Protein AF-A0A7S0E3Z5-F1 (afdb_monomer_lite)

Radius of gyration: 15.64 Å; chains: 1; bounding box: 39×28×40 Å

pLDDT: mean 73.22, std 6.74, range [57.62, 86.88]

Organism: NCBI:txid3032

Secondary structure (DSSP, 8-state):
-HHHHHHHHHHHHHHHHTTGGG-SS---TTS--HHHHHHHHHHHHHHHHHHHHHHHHHHTT-GGG--HHHHHHHHHHHHHHHHHHHH-SSTHHHHHHHHHHHHHHHHHHHHHTT-

Structure (mmCIF, N/CA/C/O backbone):
data_AF-A0A7S0E3Z5-F1
#
_entry.id   AF-A0A7S0E3Z5-F1
#
loop_
_atom_site.group_PDB
_atom_site.id
_atom_site.type_symbol
_atom_site.label_atom_id
_atom_site.label_alt_id
_atom_site.label_comp_id
_atom_site.label_asym_id
_atom_site.label_entity_id
_atom_site.label_seq_id
_atom_site.pdbx_PDB_ins_code
_atom_site.Cartn_x
_atom_site.Cartn_y
_atom_site.Cartn_z
_atom_site.occupancy
_atom_site.B_iso_or_equiv
_atom_site.auth_seq_id
_atom_site.auth_comp_id
_atom_site.auth_asym_id
_atom_site.auth_atom_id
_atom_site.pdbx_PDB_model_num
ATOM 1 N N . THR A 1 1 ? -5.992 -8.757 4.848 1.00 60.69 1 THR A N 1
ATOM 2 C CA . THR A 1 1 ? -4.923 -9.747 5.109 1.00 60.69 1 THR A CA 1
ATOM 3 C C . THR A 1 1 ? -4.543 -10.497 3.857 1.00 60.69 1 THR A C 1
ATOM 5 O O . THR A 1 1 ? -3.504 -10.162 3.314 1.00 60.69 1 THR A O 1
ATOM 8 N N . VAL A 1 2 ? -5.384 -11.404 3.344 1.00 70.81 2 VAL A N 1
ATOM 9 C CA . VAL A 1 2 ? -5.050 -12.253 2.180 1.00 70.81 2 VAL A CA 1
ATOM 10 C C . VAL A 1 2 ? -4.714 -11.426 0.934 1.00 70.81 2 VAL A C 1
ATOM 12 O O . VAL A 1 2 ? -3.707 -11.678 0.284 1.00 70.81 2 VAL A O 1
ATOM 15 N N . ALA A 1 3 ? -5.494 -10.379 0.645 1.00 71.50 3 ALA A N 1
ATOM 16 C CA . ALA A 1 3 ? -5.230 -9.494 -0.491 1.00 71.50 3 ALA A CA 1
ATOM 17 C C . ALA A 1 3 ? -3.887 -8.748 -0.365 1.00 71.50 3 ALA A C 1
ATOM 19 O O . ALA A 1 3 ? -3.116 -8.704 -1.316 1.00 71.50 3 ALA A O 1
ATOM 20 N N . SER A 1 4 ? -3.568 -8.210 0.815 1.00 70.44 4 SER A N 1
ATOM 21 C CA . SER A 1 4 ? -2.324 -7.462 1.057 1.00 70.44 4 SER A CA 1
ATOM 22 C C . SER A 1 4 ? -1.086 -8.363 1.020 1.00 70.44 4 SER A C 1
ATOM 24 O O . SER A 1 4 ? -0.067 -7.973 0.460 1.00 70.44 4 SER A O 1
ATOM 26 N N . THR A 1 5 ? -1.173 -9.580 1.569 1.00 71.75 5 THR A N 1
ATOM 27 C CA . THR A 1 5 ? -0.081 -10.564 1.509 1.00 71.75 5 THR A CA 1
ATOM 28 C C . THR A 1 5 ? 0.118 -11.107 0.096 1.00 71.75 5 THR A C 1
ATOM 30 O O . THR A 1 5 ? 1.255 -11.303 -0.320 1.00 71.75 5 THR A O 1
ATOM 33 N N . LEU A 1 6 ? -0.961 -11.302 -0.673 1.00 78.94 6 LEU A N 1
ATOM 34 C CA . LEU A 1 6 ? -0.870 -11.667 -2.090 1.00 78.94 6 LEU A CA 1
ATOM 35 C C . LEU A 1 6 ? -0.203 -10.561 -2.908 1.00 78.94 6 LEU A C 1
ATOM 37 O O . LEU A 1 6 ? 0.708 -10.843 -3.677 1.00 78.94 6 LEU A O 1
ATOM 41 N N . ILE A 1 7 ? -0.604 -9.304 -2.708 1.00 76.88 7 ILE A N 1
ATOM 42 C CA . ILE A 1 7 ? 0.005 -8.152 -3.384 1.00 76.88 7 ILE A CA 1
ATOM 43 C C . ILE A 1 7 ? 1.494 -8.042 -3.037 1.00 76.88 7 ILE A C 1
ATOM 45 O O . ILE A 1 7 ? 2.300 -7.853 -3.942 1.00 76.88 7 ILE A O 1
ATOM 49 N N . PHE A 1 8 ? 1.876 -8.237 -1.771 1.00 77.19 8 PHE A N 1
ATOM 50 C CA . PHE A 1 8 ? 3.282 -8.258 -1.354 1.00 77.19 8 PHE A CA 1
ATOM 51 C C . PHE A 1 8 ? 4.096 -9.310 -2.117 1.00 77.19 8 PHE A C 1
ATOM 53 O O . PHE A 1 8 ? 5.127 -8.988 -2.706 1.00 77.19 8 PHE A O 1
ATOM 60 N N . VAL A 1 9 ? 3.614 -10.557 -2.154 1.00 78.31 9 VAL A N 1
ATOM 61 C CA . VAL A 1 9 ? 4.303 -11.660 -2.841 1.00 78.31 9 VAL A CA 1
ATOM 62 C C . VAL A 1 9 ? 4.368 -11.413 -4.349 1.00 78.31 9 VAL A C 1
ATOM 64 O O . VAL A 1 9 ? 5.416 -11.620 -4.952 1.00 78.31 9 VAL A O 1
ATOM 67 N N . LEU A 1 10 ? 3.289 -10.923 -4.963 1.00 80.56 10 LEU A N 1
ATOM 68 C CA . LEU A 1 10 ? 3.247 -10.632 -6.398 1.00 80.56 10 LEU A CA 1
ATOM 69 C C . LEU A 1 10 ? 4.186 -9.482 -6.785 1.00 80.56 10 LEU A C 1
ATOM 71 O O . LEU A 1 10 ? 4.886 -9.586 -7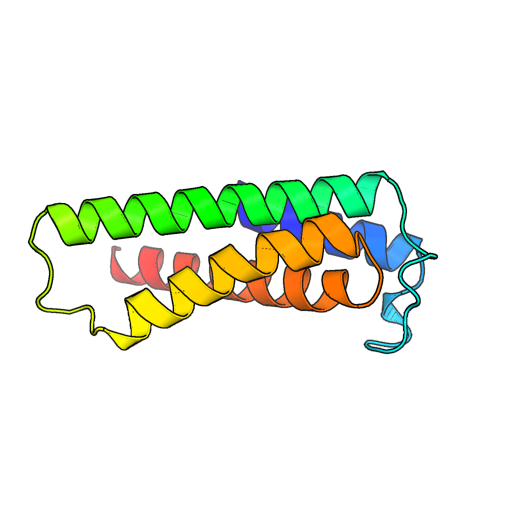.790 1.00 80.56 10 LEU A O 1
ATOM 75 N N . VAL A 1 11 ? 4.261 -8.424 -5.974 1.00 79.06 11 VAL A N 1
ATOM 76 C CA . VAL A 1 11 ? 5.206 -7.315 -6.183 1.00 79.06 11 VAL A CA 1
ATOM 77 C C . VAL A 1 11 ? 6.652 -7.794 -6.028 1.00 79.06 11 VAL A C 1
ATOM 79 O O . VAL A 1 11 ? 7.497 -7.423 -6.837 1.00 79.06 11 VAL A O 1
ATOM 82 N N . LEU A 1 12 ? 6.943 -8.656 -5.048 1.00 77.50 12 LEU A N 1
ATOM 83 C CA . LEU A 1 12 ? 8.273 -9.248 -4.854 1.00 77.50 12 LEU A CA 1
ATOM 84 C C . LEU A 1 12 ? 8.689 -10.174 -5.998 1.00 77.50 12 LEU A C 1
ATOM 86 O O . LEU A 1 12 ? 9.832 -10.114 -6.450 1.00 77.50 12 LEU A O 1
ATOM 90 N N . LEU A 1 13 ? 7.775 -11.018 -6.478 1.00 81.06 13 LEU A N 1
ATOM 91 C CA . LEU A 1 13 ? 8.028 -11.909 -7.609 1.00 81.06 13 LEU A CA 1
ATOM 92 C C . LEU A 1 13 ? 8.302 -11.117 -8.888 1.00 81.06 13 LEU A C 1
ATOM 94 O O . LEU A 1 13 ? 9.247 -11.433 -9.612 1.00 81.06 13 LEU A O 1
ATOM 98 N N . GLU A 1 14 ? 7.523 -10.068 -9.140 1.00 76.69 14 GLU A N 1
ATOM 99 C CA . GLU A 1 14 ? 7.711 -9.212 -10.310 1.00 76.69 14 GLU A CA 1
ATOM 100 C C . GLU A 1 14 ? 9.002 -8.382 -10.199 1.00 76.69 14 GLU A C 1
ATOM 102 O O . GLU A 1 14 ? 9.761 -8.286 -11.162 1.00 76.69 14 GLU A O 1
ATOM 107 N N . ALA A 1 15 ? 9.329 -7.871 -9.008 1.00 73.81 15 ALA A N 1
ATOM 108 C CA . ALA A 1 15 ? 10.598 -7.189 -8.748 1.00 73.81 15 ALA A CA 1
ATOM 109 C C . ALA A 1 15 ? 11.815 -8.120 -8.918 1.00 73.81 15 ALA A C 1
ATOM 111 O O . ALA A 1 15 ? 12.869 -7.682 -9.386 1.00 73.81 15 ALA A O 1
ATOM 112 N N . ASN A 1 16 ? 11.671 -9.409 -8.583 1.00 79.06 16 ASN A N 1
ATOM 113 C CA . ASN A 1 16 ? 12.700 -10.421 -8.819 1.00 79.06 16 ASN A CA 1
ATOM 114 C C . ASN A 1 16 ? 12.867 -10.741 -10.308 1.00 79.06 16 ASN A C 1
ATOM 116 O O . ASN A 1 16 ? 13.996 -10.830 -10.787 1.00 79.06 16 ASN A O 1
ATOM 120 N N . ARG A 1 17 ? 11.760 -10.840 -11.057 1.00 77.56 17 ARG A N 1
ATOM 121 C CA . ARG A 1 17 ? 11.791 -11.014 -12.520 1.00 77.56 17 ARG A CA 1
ATOM 122 C C . ARG A 1 17 ? 12.447 -9.840 -13.241 1.00 77.56 17 ARG A C 1
ATOM 124 O O . ARG A 1 17 ? 13.144 -10.051 -14.225 1.00 77.56 17 ARG A O 1
ATOM 131 N N . LEU A 1 18 ? 12.251 -8.622 -12.744 1.00 72.19 18 LEU A N 1
ATOM 132 C CA . LEU A 1 18 ? 12.831 -7.405 -13.314 1.00 72.19 18 LEU A CA 1
ATOM 133 C C . LEU A 1 18 ? 14.257 -7.116 -12.806 1.00 72.19 18 LEU A C 1
ATOM 135 O O . LEU A 1 18 ? 14.807 -6.063 -13.116 1.00 72.19 18 LEU A O 1
ATOM 139 N N . HIS A 1 19 ? 14.859 -8.017 -12.013 1.00 70.31 19 HIS A N 1
ATOM 140 C CA . HIS A 1 19 ? 16.168 -7.840 -11.361 1.00 70.31 19 HIS A CA 1
ATOM 141 C C . HIS A 1 19 ? 16.312 -6.542 -10.536 1.00 70.31 19 HIS A C 1
ATOM 143 O O . HIS A 1 19 ? 17.422 -6.142 -10.177 1.00 70.31 19 HIS A O 1
ATOM 149 N N . MET A 1 20 ? 15.195 -5.915 -10.160 1.00 68.31 20 MET A N 1
ATOM 150 C CA . MET A 1 20 ? 15.153 -4.653 -9.409 1.00 68.31 20 MET A CA 1
ATOM 151 C C . MET A 1 20 ? 15.560 -4.822 -7.945 1.00 68.31 20 MET A C 1
ATOM 153 O O . MET A 1 20 ? 15.918 -3.856 -7.283 1.00 68.31 20 MET A O 1
ATOM 157 N N . LEU A 1 21 ? 15.566 -6.060 -7.442 1.00 66.50 21 LEU A N 1
ATOM 158 C CA . LEU A 1 21 ? 16.027 -6.404 -6.092 1.00 66.50 21 LEU A CA 1
ATOM 159 C C . LEU A 1 21 ? 17.527 -6.158 -5.868 1.00 66.50 21 LEU A C 1
ATOM 161 O O . LEU A 1 21 ? 17.979 -6.150 -4.727 1.00 66.50 21 LEU A O 1
ATOM 165 N N . ARG A 1 22 ? 18.314 -5.976 -6.936 1.00 62.00 22 ARG A N 1
ATOM 166 C CA . ARG A 1 22 ? 19.775 -5.852 -6.846 1.00 62.00 22 ARG A CA 1
ATOM 167 C C . ARG A 1 22 ? 20.237 -4.477 -6.360 1.00 62.00 22 ARG A C 1
ATOM 169 O O . ARG A 1 22 ? 21.351 -4.373 -5.856 1.00 62.00 22 ARG A O 1
ATOM 176 N N . HIS A 1 23 ? 19.411 -3.445 -6.522 1.00 65.25 23 HIS A N 1
ATOM 177 C CA . HIS A 1 23 ? 19.617 -2.111 -5.958 1.00 65.25 23 HIS A CA 1
ATOM 178 C C . HIS A 1 23 ? 18.276 -1.587 -5.420 1.00 65.25 23 HIS A C 1
ATOM 180 O O . HIS A 1 23 ? 17.337 -1.437 -6.201 1.00 65.25 23 HIS A O 1
ATOM 186 N N . PRO A 1 24 ? 18.165 -1.297 -4.109 1.00 60.97 24 PRO A N 1
ATOM 187 C CA . PRO A 1 24 ? 16.905 -0.865 -3.497 1.00 60.97 24 PRO A CA 1
ATOM 188 C C . PRO A 1 24 ? 16.442 0.529 -3.953 1.00 60.97 24 PRO A C 1
ATOM 190 O O . PRO A 1 24 ? 15.272 0.858 -3.776 1.00 60.97 24 PRO A O 1
ATOM 193 N N . TRP A 1 25 ? 17.332 1.330 -4.550 1.00 62.06 25 TRP A N 1
ATOM 194 C CA . TRP A 1 25 ? 17.049 2.675 -5.053 1.00 62.06 25 TRP A CA 1
ATOM 195 C C . TRP A 1 25 ? 17.730 2.959 -6.390 1.00 62.06 25 TRP A C 1
ATOM 197 O O . TRP A 1 25 ? 18.781 2.390 -6.692 1.00 62.06 25 TRP A O 1
ATOM 207 N N . GLY A 1 26 ? 17.145 3.887 -7.155 1.0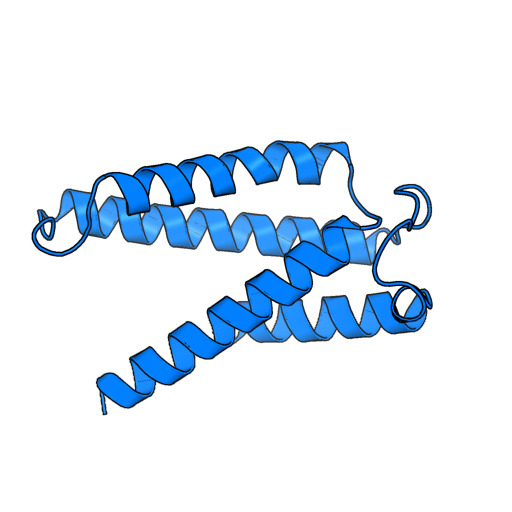0 64.31 26 GLY A N 1
ATOM 208 C CA . GLY A 1 26 ? 17.679 4.362 -8.432 1.00 64.31 26 GLY A CA 1
ATOM 209 C C . GLY A 1 26 ? 17.080 3.666 -9.653 1.00 64.31 26 GLY A C 1
ATOM 210 O O . GLY A 1 26 ? 17.596 3.815 -10.763 1.00 64.31 26 GLY A O 1
ATOM 211 N N . ASN A 1 27 ? 15.989 2.917 -9.478 1.00 67.75 27 ASN A N 1
ATOM 212 C CA . ASN A 1 27 ? 15.308 2.267 -10.587 1.00 67.75 27 ASN A CA 1
ATOM 213 C C . ASN A 1 27 ? 14.440 3.289 -11.330 1.00 67.75 27 ASN A C 1
ATOM 215 O O . ASN A 1 27 ? 13.465 3.818 -10.789 1.00 67.75 27 ASN A O 1
ATOM 219 N N . ARG A 1 28 ? 14.781 3.564 -12.595 1.00 64.88 28 ARG A N 1
ATOM 220 C CA . ARG A 1 28 ? 14.020 4.493 -13.442 1.00 64.88 28 ARG A CA 1
ATOM 221 C C . ARG A 1 28 ? 12.585 3.994 -13.635 1.00 64.88 28 ARG A C 1
ATOM 223 O O . ARG A 1 28 ? 12.367 2.815 -13.900 1.00 64.88 28 ARG A O 1
ATOM 230 N N . ALA A 1 29 ? 11.618 4.913 -13.589 1.00 60.12 29 ALA A N 1
ATOM 231 C CA . ALA A 1 29 ? 10.185 4.631 -13.767 1.00 60.12 29 ALA A CA 1
ATOM 232 C C . ALA A 1 29 ? 9.818 4.017 -15.140 1.00 60.12 29 ALA A C 1
ATOM 234 O O . ALA A 1 29 ? 8.722 3.479 -15.316 1.00 60.12 29 ALA A O 1
ATOM 235 N N . GLU A 1 30 ? 10.741 4.086 -16.102 1.00 58.91 30 GLU A N 1
ATOM 236 C CA . GLU A 1 30 ? 10.648 3.471 -17.431 1.00 58.91 30 GLU A CA 1
ATOM 237 C C . GLU A 1 30 ? 10.820 1.946 -17.392 1.00 58.91 30 GLU A C 1
ATOM 239 O O . GLU A 1 30 ? 10.256 1.244 -18.227 1.00 58.91 30 GLU A O 1
ATOM 244 N N . VAL A 1 31 ? 11.529 1.413 -16.389 1.00 60.88 31 VAL A N 1
ATOM 245 C CA . VAL A 1 31 ? 11.697 -0.031 -16.180 1.00 60.88 31 VAL A CA 1
ATOM 246 C C . VAL A 1 31 ? 10.480 -0.549 -15.409 1.00 60.88 31 VAL A C 1
ATOM 248 O O . VAL A 1 31 ? 10.568 -0.952 -14.261 1.00 60.88 31 VAL A O 1
ATOM 251 N N . SER A 1 32 ? 9.284 -0.447 -15.980 1.00 62.28 32 SER A N 1
ATOM 252 C CA . SER A 1 32 ? 8.055 -0.861 -15.296 1.00 62.28 32 SER A CA 1
ATOM 253 C C . SER A 1 32 ? 7.206 -1.727 -16.206 1.00 62.28 32 SER A C 1
ATOM 255 O O . SER A 1 32 ? 6.770 -1.292 -17.271 1.00 62.28 32 SER A O 1
ATOM 257 N N . SER A 1 33 ? 6.969 -2.964 -15.773 1.00 70.25 33 SER A N 1
ATOM 258 C CA . SER A 1 33 ? 6.047 -3.876 -16.443 1.00 70.25 33 SER A CA 1
ATOM 259 C C . SER A 1 33 ? 4.595 -3.404 -16.245 1.00 70.25 33 SER A C 1
ATOM 261 O O . SER A 1 33 ? 4.251 -2.922 -15.157 1.00 70.25 33 SER A O 1
ATOM 263 N N . PRO A 1 34 ? 3.699 -3.547 -17.241 1.00 74.81 34 PRO A N 1
ATOM 264 C CA . PRO A 1 34 ? 2.278 -3.223 -17.078 1.00 74.81 34 PRO A CA 1
ATOM 265 C C . PRO A 1 34 ? 1.617 -3.990 -15.918 1.00 74.81 34 PRO A C 1
ATOM 267 O O . PRO A 1 34 ? 0.720 -3.464 -15.258 1.00 74.81 34 PRO A O 1
ATOM 270 N N . THR A 1 35 ? 2.095 -5.197 -15.609 1.00 75.50 35 THR A N 1
ATOM 271 C CA 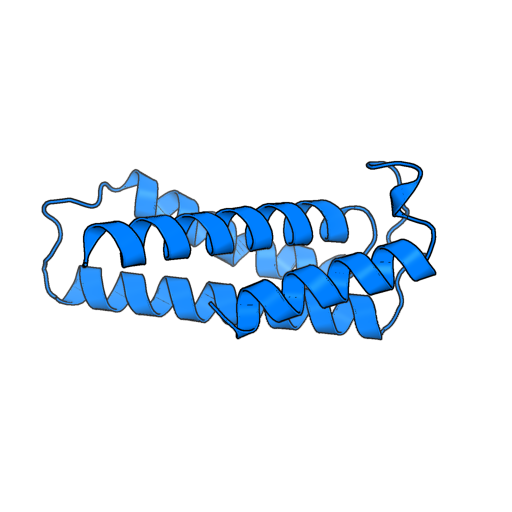. THR A 1 35 ? 1.673 -5.984 -14.438 1.00 75.50 35 THR A CA 1
ATOM 272 C C . THR A 1 35 ? 2.088 -5.329 -13.123 1.00 75.50 35 THR A C 1
ATOM 274 O O . THR A 1 35 ? 1.264 -5.225 -12.217 1.00 75.50 35 THR A O 1
ATOM 277 N N . LEU A 1 36 ? 3.320 -4.816 -13.024 1.00 73.25 36 LEU A N 1
ATOM 278 C CA . LEU A 1 36 ? 3.808 -4.091 -11.844 1.00 73.25 36 LEU A CA 1
ATOM 279 C C . LEU A 1 36 ? 2.967 -2.830 -11.588 1.00 73.25 36 LEU A C 1
ATOM 281 O O . LEU A 1 36 ? 2.554 -2.574 -10.458 1.00 73.25 36 LEU A O 1
ATOM 285 N N . ARG A 1 37 ? 2.650 -2.079 -12.651 1.00 75.62 37 ARG A N 1
ATOM 286 C CA . ARG A 1 37 ? 1.748 -0.913 -12.602 1.00 75.62 37 ARG A CA 1
ATOM 287 C C . ARG A 1 37 ? 0.382 -1.268 -12.037 1.00 75.62 37 ARG A C 1
ATOM 289 O O . ARG A 1 37 ? -0.077 -0.614 -11.103 1.00 75.62 37 ARG A O 1
ATOM 296 N N . CYS A 1 38 ? -0.230 -2.320 -12.572 1.00 80.00 38 CYS A N 1
ATOM 297 C CA . CYS A 1 38 ? -1.534 -2.800 -12.128 1.00 80.00 38 CYS A CA 1
ATOM 298 C C . CYS A 1 38 ? -1.508 -3.235 -10.652 1.00 80.00 38 CYS A C 1
ATOM 300 O O . CYS A 1 38 ? -2.383 -2.849 -9.880 1.00 80.00 38 CYS A O 1
ATOM 302 N N . LEU A 1 39 ? -0.470 -3.965 -10.227 1.00 77.44 39 LEU A N 1
ATOM 303 C CA . LEU A 1 39 ? -0.298 -4.399 -8.836 1.00 77.44 39 LEU A CA 1
ATOM 304 C C . LEU A 1 39 ? -0.158 -3.218 -7.871 1.00 77.44 39 LEU A C 1
ATOM 306 O O . LEU A 1 39 ? -0.804 -3.204 -6.823 1.00 77.44 39 LEU A O 1
ATOM 310 N N . ILE A 1 40 ? 0.639 -2.212 -8.239 1.00 77.81 40 ILE A N 1
ATOM 311 C CA . ILE A 1 40 ? 0.786 -0.983 -7.454 1.00 77.81 40 ILE A CA 1
ATOM 312 C C . ILE A 1 40 ? -0.567 -0.264 -7.367 1.00 77.81 40 ILE A C 1
ATOM 314 O O . ILE A 1 40 ? -1.006 0.081 -6.274 1.00 77.81 40 ILE A O 1
ATOM 318 N N . GLN A 1 41 ? -1.282 -0.095 -8.482 1.00 77.06 41 GLN A N 1
ATOM 319 C CA . GLN A 1 41 ? -2.607 0.535 -8.479 1.00 77.06 41 GLN A CA 1
ATOM 320 C C . GLN A 1 41 ? -3.613 -0.221 -7.597 1.00 77.06 41 GLN A C 1
ATOM 322 O O . GLN A 1 41 ? -4.317 0.398 -6.799 1.00 77.06 41 GLN A O 1
ATOM 327 N N . LEU A 1 42 ? -3.643 -1.553 -7.677 1.00 78.00 42 LEU A N 1
ATOM 328 C CA . LEU A 1 42 ? -4.508 -2.399 -6.854 1.00 78.00 42 LEU A CA 1
ATOM 329 C C . LEU A 1 42 ? -4.179 -2.277 -5.356 1.00 78.00 42 LEU A C 1
ATOM 331 O O . LEU A 1 42 ? -5.089 -2.198 -4.527 1.00 78.00 42 LEU A O 1
ATOM 335 N N . HIS A 1 43 ? -2.890 -2.201 -5.003 1.00 79.00 43 HIS A N 1
ATOM 336 C CA . HIS A 1 43 ? -2.448 -1.924 -3.631 1.00 79.00 43 HIS A CA 1
ATOM 337 C C . HIS A 1 43 ? -3.003 -0.596 -3.111 1.00 79.00 43 HIS A C 1
ATOM 339 O O . HIS A 1 43 ? -3.539 -0.529 -2.002 1.00 79.00 43 HIS A O 1
ATOM 345 N N . TYR A 1 44 ? -2.936 0.455 -3.930 1.00 75.19 44 TYR A N 1
ATOM 346 C CA . TYR A 1 44 ? -3.455 1.771 -3.562 1.00 75.19 44 TYR A CA 1
ATOM 347 C C . TYR A 1 44 ? -4.977 1.779 -3.381 1.00 75.19 44 TYR A C 1
ATOM 349 O O . TYR A 1 44 ? -5.461 2.374 -2.415 1.00 75.19 44 TYR A O 1
ATOM 357 N N . TYR A 1 45 ? -5.737 1.073 -4.225 1.00 78.88 45 TYR A N 1
ATOM 358 C CA . TYR A 1 45 ? -7.185 0.927 -4.029 1.00 78.88 45 TYR A CA 1
ATOM 359 C C . TYR A 1 45 ? -7.526 0.246 -2.697 1.00 78.88 45 TYR A C 1
ATOM 361 O O . TYR A 1 45 ? -8.400 0.722 -1.970 1.00 78.88 45 TYR A O 1
ATOM 369 N N . ASN A 1 46 ? -6.787 -0.799 -2.311 1.00 78.44 46 ASN A N 1
ATOM 370 C CA . ASN A 1 46 ? -6.964 -1.436 -1.002 1.00 78.44 46 ASN A CA 1
ATOM 371 C C . ASN A 1 46 ? -6.703 -0.472 0.166 1.00 78.44 46 ASN A C 1
ATOM 373 O O . ASN A 1 46 ? -7.406 -0.512 1.177 1.00 78.44 46 ASN A O 1
ATOM 377 N N . ARG A 1 47 ? -5.741 0.447 0.029 1.00 74.44 47 ARG A N 1
ATOM 378 C CA . ARG A 1 47 ? -5.489 1.479 1.045 1.00 74.44 47 ARG A CA 1
ATOM 379 C C . ARG A 1 47 ? -6.628 2.491 1.181 1.00 74.44 47 ARG A C 1
ATOM 381 O O . ARG A 1 47 ? -6.891 2.944 2.295 1.00 74.44 47 ARG A O 1
ATOM 388 N N . ILE A 1 48 ? -7.321 2.826 0.091 1.00 78.38 48 ILE A N 1
ATOM 389 C CA . ILE A 1 48 ? -8.509 3.697 0.137 1.00 78.38 48 ILE A CA 1
ATOM 390 C C . ILE A 1 48 ? -9.634 3.015 0.928 1.00 78.38 48 ILE A C 1
ATOM 392 O O . ILE A 1 48 ? -10.276 3.658 1.759 1.00 78.38 48 ILE A O 1
ATOM 396 N N . LEU A 1 49 ? -9.820 1.704 0.750 1.00 77.56 49 LEU A N 1
ATOM 397 C CA . LEU A 1 49 ? -10.790 0.929 1.531 1.00 77.56 49 LEU A CA 1
ATOM 398 C C . LEU A 1 49 ? -10.440 0.908 3.032 1.00 77.56 49 LEU A C 1
ATOM 400 O O . LEU A 1 49 ? -11.324 1.089 3.869 1.00 77.56 49 LEU A O 1
ATOM 404 N N . GLU A 1 50 ? -9.156 0.785 3.397 1.00 73.19 50 GLU A N 1
ATOM 405 C CA . GLU A 1 50 ? -8.725 0.893 4.803 1.00 73.19 50 GLU A CA 1
ATOM 406 C C . GLU A 1 50 ? -8.933 2.296 5.405 1.00 73.19 50 GLU A C 1
ATOM 408 O O . GLU A 1 50 ? -9.152 2.435 6.619 1.00 73.19 50 GLU A O 1
ATOM 413 N N . LEU A 1 51 ? -8.832 3.356 4.593 1.00 74.19 51 LEU A N 1
ATOM 414 C CA . LEU A 1 51 ? -9.187 4.706 5.031 1.00 74.19 51 LEU A CA 1
ATOM 415 C C . LEU A 1 51 ? -10.688 4.782 5.308 1.00 74.19 51 LEU A C 1
ATOM 417 O O . LEU A 1 51 ? -11.072 5.268 6.370 1.00 74.19 51 LEU A O 1
ATOM 421 N N . LEU A 1 52 ? -11.512 4.280 4.390 1.00 76.19 52 LEU A N 1
ATOM 422 C CA . LEU A 1 52 ? -12.964 4.314 4.506 1.00 76.19 52 LEU A CA 1
ATOM 423 C C . LEU A 1 52 ? -13.446 3.600 5.781 1.00 76.19 52 LEU A C 1
ATOM 425 O O . LEU A 1 52 ? -14.231 4.159 6.541 1.00 76.19 52 LEU A O 1
ATOM 429 N N . ASP A 1 53 ? -12.878 2.434 6.090 1.00 76.25 53 ASP A N 1
ATOM 430 C CA . ASP A 1 53 ? -13.109 1.709 7.349 1.00 76.25 53 ASP A CA 1
ATOM 431 C C . ASP A 1 53 ? -12.763 2.560 8.590 1.00 76.25 53 ASP A C 1
ATOM 433 O O . ASP A 1 53 ? -13.453 2.558 9.611 1.00 76.25 53 ASP A O 1
ATOM 437 N N . THR A 1 54 ? -11.721 3.385 8.497 1.00 72.56 54 THR A N 1
ATOM 438 C CA . THR A 1 54 ? -11.340 4.299 9.583 1.00 72.56 54 THR A CA 1
ATOM 439 C C . THR A 1 54 ? -12.260 5.511 9.678 1.00 72.56 54 THR A C 1
ATOM 441 O O . THR A 1 54 ? -12.581 5.924 10.789 1.00 72.56 54 THR A O 1
ATOM 444 N N . ILE A 1 55 ? -12.739 6.040 8.549 1.00 74.38 55 ILE A N 1
ATOM 445 C CA . ILE A 1 55 ? -13.758 7.098 8.510 1.00 74.38 55 ILE A CA 1
ATOM 446 C C . ILE A 1 55 ? -15.058 6.599 9.151 1.00 74.38 55 ILE A C 1
ATOM 448 O O . ILE A 1 55 ? -15.646 7.313 9.962 1.00 74.38 55 ILE A O 1
ATOM 452 N N . PHE A 1 56 ? -15.474 5.360 8.877 1.00 76.00 56 PHE A N 1
ATOM 453 C CA . PHE A 1 56 ? -16.646 4.768 9.523 1.00 76.00 56 PHE A CA 1
ATOM 454 C C . PHE A 1 56 ? -16.454 4.597 11.035 1.00 76.00 56 PHE A C 1
ATOM 456 O O . PHE A 1 56 ? -17.341 4.965 11.805 1.00 76.00 56 PHE A O 1
ATOM 463 N N . ARG A 1 57 ? -15.280 4.142 11.497 1.00 72.19 57 ARG A N 1
ATOM 464 C CA . ARG A 1 57 ? -14.968 4.074 12.942 1.00 72.19 57 ARG A CA 1
ATOM 465 C C . ARG A 1 57 ? -14.985 5.444 13.627 1.00 72.19 57 ARG A C 1
ATOM 467 O O . ARG A 1 57 ? -15.442 5.556 14.765 1.00 72.19 57 ARG A O 1
ATOM 474 N N . ILE A 1 58 ? -14.503 6.474 12.934 1.00 72.75 58 ILE A N 1
ATOM 475 C CA . ILE A 1 58 ? -14.549 7.876 13.369 1.00 72.75 58 ILE A CA 1
ATOM 476 C C . ILE A 1 58 ? -16.007 8.354 13.462 1.00 72.75 58 ILE A C 1
ATOM 478 O O . ILE A 1 58 ? -16.419 8.890 14.489 1.00 72.75 58 ILE A O 1
ATOM 482 N N . SER A 1 59 ? -16.814 8.089 12.433 1.00 69.81 59 SER A N 1
ATOM 483 C CA . SER A 1 59 ? -18.241 8.436 12.390 1.00 69.81 59 SER A CA 1
ATOM 484 C C . SER A 1 59 ? -19.032 7.808 13.549 1.00 69.81 59 SER A C 1
ATOM 486 O O . SER A 1 59 ? -19.895 8.455 14.138 1.00 69.81 59 SER A O 1
ATOM 488 N N . GLN A 1 60 ? -18.655 6.601 13.982 1.00 75.44 60 GLN A N 1
ATOM 489 C CA . GLN A 1 60 ? -19.239 5.896 15.132 1.00 75.44 60 GLN A CA 1
ATOM 490 C C . GLN A 1 60 ? -18.830 6.451 16.515 1.00 75.44 60 GLN A C 1
ATOM 492 O O . GLN A 1 60 ? -19.062 5.804 17.536 1.00 75.44 60 GLN A O 1
ATOM 497 N N . LYS A 1 61 ? -18.212 7.637 16.586 1.00 68.25 61 LYS A N 1
ATOM 498 C CA . LYS A 1 61 ? -17.771 8.308 17.823 1.00 68.25 61 LYS A CA 1
ATOM 499 C C . LYS A 1 61 ? -16.781 7.523 18.699 1.00 68.25 61 LYS A C 1
ATOM 501 O O . LYS A 1 61 ? -16.532 7.912 19.841 1.00 68.25 61 LYS A O 1
ATOM 506 N N . LYS A 1 62 ? -16.111 6.492 18.170 1.00 64.12 62 LYS A N 1
ATOM 507 C CA . LYS A 1 62 ? -15.003 5.785 18.849 1.00 64.12 62 LYS A CA 1
ATOM 508 C C . LYS A 1 62 ? -13.691 6.593 18.800 1.00 64.12 62 LYS A C 1
ATOM 510 O O . LYS A 1 62 ? -12.631 6.069 18.477 1.00 64.12 62 LYS A O 1
ATOM 515 N N . PHE A 1 63 ? -13.754 7.887 19.120 1.00 59.12 63 PHE A N 1
ATOM 516 C CA . PHE A 1 63 ? -12.634 8.838 19.033 1.00 59.12 63 PHE A CA 1
ATOM 517 C C . PHE A 1 63 ? -11.582 8.678 20.129 1.00 59.12 63 PHE A C 1
ATOM 519 O O . PHE A 1 63 ? -10.474 9.185 19.994 1.00 59.12 63 PHE A O 1
ATOM 526 N N . ARG A 1 64 ? -11.917 7.984 21.221 1.00 57.62 64 ARG A N 1
ATOM 527 C CA . ARG A 1 64 ? -11.148 8.015 22.474 1.00 57.62 64 ARG A CA 1
ATOM 528 C C . ARG A 1 64 ? -9.717 7.456 22.360 1.00 57.62 64 ARG A C 1
ATOM 530 O O . ARG A 1 64 ? -8.930 7.641 23.277 1.00 57.62 64 ARG A O 1
ATOM 537 N N . THR A 1 65 ? -9.382 6.813 21.240 1.00 59.72 65 THR A N 1
ATOM 538 C CA . THR A 1 65 ? -8.095 6.137 21.006 1.00 59.72 65 THR A CA 1
ATOM 539 C C . THR A 1 65 ? -7.338 6.667 19.778 1.00 59.72 65 THR A C 1
ATOM 541 O O . THR A 1 65 ? -6.146 6.410 19.646 1.00 59.72 65 THR A O 1
ATOM 544 N N . TYR A 1 66 ? -7.978 7.426 18.879 1.00 60.72 66 TYR A N 1
ATOM 545 C CA . TYR A 1 66 ? -7.370 7.836 17.605 1.00 60.72 66 TYR A CA 1
ATOM 546 C C . TYR A 1 66 ? -7.167 9.356 17.557 1.00 60.72 66 TYR A C 1
ATOM 548 O O . TYR A 1 66 ? -8.121 10.113 17.402 1.00 60.72 66 TYR A O 1
ATOM 556 N N . GLY A 1 67 ? -5.916 9.805 17.688 1.00 70.38 67 GLY A N 1
ATOM 557 C C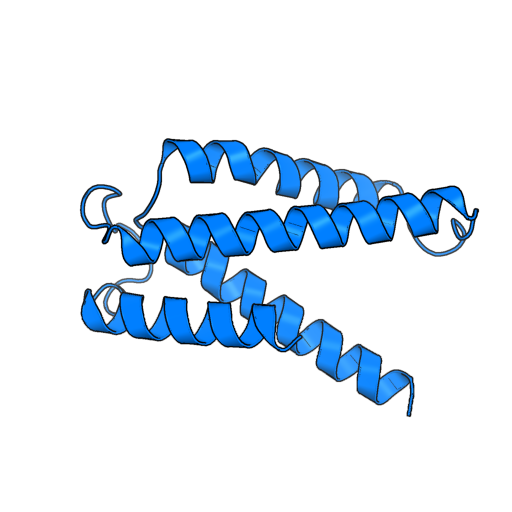A . GLY A 1 67 ? -5.556 11.225 17.609 1.00 70.38 67 GLY A CA 1
ATOM 558 C C . GLY A 1 67 ? -5.590 11.795 16.182 1.00 70.38 67 GLY A C 1
ATOM 559 O O . GLY A 1 67 ? -5.539 11.053 15.199 1.00 70.38 67 GLY A O 1
ATOM 560 N N . ALA A 1 68 ? -5.599 13.130 16.066 1.00 68.69 68 ALA A N 1
ATOM 561 C CA . ALA A 1 68 ? -5.596 13.863 14.789 1.00 68.69 68 ALA A CA 1
ATOM 562 C C . ALA A 1 68 ? -4.431 13.474 13.853 1.00 68.69 68 ALA A C 1
ATOM 564 O O . ALA A 1 68 ? -4.586 13.462 12.632 1.00 68.69 68 ALA A O 1
ATOM 565 N N . LEU A 1 69 ? -3.290 13.068 14.424 1.00 74.75 69 LEU A N 1
ATOM 566 C CA . LEU A 1 69 ? -2.124 12.580 13.682 1.00 74.75 69 LEU A CA 1
ATOM 567 C C . LEU A 1 69 ? -2.437 11.334 12.838 1.00 74.75 69 LEU A C 1
ATOM 569 O O . LEU A 1 69 ? -2.002 11.235 11.693 1.00 74.75 69 LEU A O 1
ATOM 573 N N . HIS A 1 70 ? -3.223 10.394 13.373 1.00 73.50 70 HIS A N 1
ATOM 574 C CA . HIS A 1 70 ? -3.587 9.161 12.665 1.00 73.50 70 HIS A CA 1
ATOM 575 C C . HIS A 1 70 ? -4.447 9.450 11.436 1.00 73.50 70 HIS A C 1
ATOM 577 O O . HIS A 1 70 ? -4.291 8.815 10.395 1.00 73.50 70 HIS A O 1
ATOM 583 N N . PHE A 1 71 ? -5.335 10.439 11.541 1.00 74.06 71 PHE A N 1
ATOM 584 C CA . PHE A 1 71 ? -6.149 10.891 10.420 1.00 74.06 71 PHE A CA 1
ATOM 585 C C . PHE A 1 71 ? -5.294 11.586 9.356 1.00 74.06 71 PHE A C 1
ATOM 587 O O . PHE A 1 71 ? -5.375 11.230 8.181 1.00 74.06 71 PHE A O 1
ATOM 594 N N . TYR A 1 72 ? -4.415 12.503 9.770 1.00 78.25 72 TYR A N 1
ATOM 595 C CA . TYR A 1 72 ? -3.519 13.217 8.861 1.00 78.25 72 TYR A CA 1
ATOM 596 C C . TYR A 1 72 ? -2.595 12.267 8.084 1.00 78.25 72 TYR A C 1
ATOM 598 O O . TYR A 1 72 ? -2.537 12.326 6.858 1.00 78.25 72 TYR A O 1
ATOM 606 N N . LEU A 1 73 ? -1.944 11.318 8.767 1.00 78.50 73 LEU A N 1
ATOM 607 C CA . LEU A 1 73 ? -1.083 10.315 8.126 1.00 78.50 73 LEU A CA 1
ATOM 608 C C . LEU A 1 73 ? -1.844 9.430 7.130 1.00 78.50 73 LEU A C 1
ATOM 610 O O . LEU A 1 73 ? -1.301 9.033 6.096 1.00 78.50 73 LEU A O 1
ATOM 614 N N . ARG A 1 74 ? -3.109 9.100 7.412 1.00 76.44 74 ARG A N 1
ATOM 615 C CA . ARG A 1 74 ? -3.939 8.327 6.478 1.00 76.44 74 ARG A CA 1
ATOM 616 C C . ARG A 1 74 ? -4.396 9.158 5.278 1.00 76.44 74 ARG A C 1
ATOM 618 O O . ARG A 1 74 ? -4.465 8.615 4.181 1.00 76.44 74 ARG A O 1
ATOM 625 N N . LEU A 1 75 ? -4.642 10.453 5.461 1.00 76.75 75 LEU A N 1
ATOM 626 C CA . LEU A 1 75 ? -4.994 11.372 4.378 1.00 76.75 75 LEU A CA 1
ATOM 627 C C . LEU A 1 75 ? -3.806 11.634 3.439 1.00 76.75 75 LEU A C 1
ATOM 629 O O . LEU A 1 75 ? -3.957 11.559 2.222 1.00 76.75 75 LEU A O 1
ATOM 633 N N . VAL A 1 76 ? -2.610 11.852 3.997 1.00 76.19 76 VAL A N 1
ATOM 634 C CA . VAL A 1 76 ? -1.359 11.983 3.226 1.00 76.19 76 VAL A CA 1
ATOM 635 C C . VAL A 1 76 ? -1.085 10.718 2.412 1.00 76.19 76 VAL A C 1
ATOM 637 O O . VAL A 1 76 ? -0.730 10.800 1.240 1.00 76.19 76 VAL A O 1
ATOM 640 N N . ASN A 1 77 ? -1.324 9.542 2.995 1.00 72.69 77 ASN A N 1
ATOM 641 C CA . ASN A 1 77 ? -1.188 8.279 2.273 1.00 72.69 77 ASN A CA 1
ATOM 642 C C . ASN A 1 77 ? -2.214 8.098 1.155 1.00 72.69 77 ASN A C 1
ATOM 644 O O . ASN A 1 77 ? -1.901 7.438 0.164 1.00 72.69 77 ASN A O 1
ATOM 648 N N . VAL A 1 78 ? -3.422 8.658 1.296 1.00 74.25 78 VAL A N 1
ATOM 649 C CA . VAL A 1 78 ? -4.326 8.743 0.152 1.00 74.25 78 VAL A CA 1
ATOM 650 C C . VAL A 1 78 ? -3.671 9.604 -0.899 1.00 74.25 78 VAL A C 1
ATOM 652 O O . VAL A 1 78 ? -3.462 9.077 -1.969 1.00 74.25 78 VAL A O 1
ATOM 655 N N . TRP A 1 79 ? -3.220 10.826 -0.612 1.00 72.19 79 TRP A N 1
ATOM 656 C CA . TRP A 1 79 ? -2.573 11.697 -1.608 1.00 72.19 79 TRP A CA 1
ATOM 657 C C . TRP A 1 79 ? -1.431 11.030 -2.404 1.00 72.19 79 TRP A C 1
ATOM 659 O O . TRP A 1 79 ? -1.291 11.268 -3.605 1.00 72.19 79 TRP A O 1
ATOM 669 N N . SER A 1 80 ? -0.674 10.116 -1.788 1.00 70.12 80 SER A N 1
ATOM 670 C CA . SER A 1 80 ? 0.339 9.296 -2.471 1.00 70.12 80 SER A CA 1
ATOM 671 C C . SER A 1 80 ? -0.203 8.447 -3.641 1.00 70.12 80 SER A C 1
ATOM 673 O O . SER A 1 80 ? 0.568 8.102 -4.535 1.00 70.12 80 SER A O 1
ATOM 675 N N . TRP A 1 81 ? -1.512 8.164 -3.699 1.00 70.12 81 TRP A N 1
ATOM 676 C CA . TRP A 1 81 ? -2.193 7.512 -4.830 1.00 70.12 81 TRP A CA 1
ATOM 677 C C . TRP A 1 81 ? -2.010 8.286 -6.137 1.00 70.12 81 TRP A C 1
ATOM 679 O O . TRP A 1 81 ? -1.803 7.691 -7.194 1.00 70.12 81 TRP A O 1
ATOM 689 N N . PHE A 1 82 ? -2.043 9.619 -6.063 1.00 67.12 82 PHE A N 1
ATOM 690 C CA . PHE A 1 82 ? -1.911 10.487 -7.226 1.00 67.12 82 PHE A CA 1
ATOM 691 C C . PHE A 1 82 ? -0.485 10.429 -7.782 1.00 67.12 82 PHE A C 1
ATOM 693 O O . PHE A 1 82 ? -0.288 10.365 -8.994 1.00 67.12 82 PHE A O 1
ATOM 700 N N . ALA A 1 83 ? 0.514 10.357 -6.897 1.00 66.62 83 ALA A N 1
ATOM 701 C CA . ALA A 1 83 ? 1.906 10.148 -7.286 1.00 66.62 83 ALA A CA 1
ATOM 702 C C . ALA A 1 83 ? 2.110 8.767 -7.935 1.00 66.62 83 ALA A C 1
ATOM 704 O O . ALA A 1 83 ? 2.759 8.667 -8.974 1.00 66.62 83 ALA A O 1
ATOM 705 N N . ALA A 1 84 ? 1.493 7.715 -7.391 1.00 66.62 84 ALA A N 1
ATOM 706 C CA . ALA A 1 84 ? 1.568 6.372 -7.960 1.00 66.62 84 ALA A CA 1
ATOM 707 C C . ALA A 1 84 ? 0.876 6.258 -9.329 1.00 66.62 84 ALA A C 1
ATOM 709 O O . ALA A 1 84 ? 1.415 5.623 -10.234 1.00 66.62 84 ALA A O 1
ATOM 710 N N . ALA A 1 85 ? -0.267 6.926 -9.514 1.00 66.88 85 ALA A N 1
ATOM 711 C CA . ALA A 1 85 ? -0.970 6.991 -10.794 1.00 66.88 85 ALA A CA 1
ATOM 712 C C . ALA A 1 85 ? -0.181 7.761 -11.868 1.00 66.88 85 ALA A C 1
ATOM 714 O O . ALA A 1 85 ? -0.301 7.462 -13.054 1.00 66.88 85 ALA A O 1
ATOM 715 N N . ARG A 1 86 ? 0.634 8.745 -11.462 1.00 66.81 86 ARG A N 1
ATOM 716 C CA . ARG A 1 86 ? 1.456 9.559 -12.369 1.00 66.81 86 ARG A CA 1
ATOM 717 C C . ARG A 1 86 ? 2.804 8.928 -12.716 1.00 66.81 86 ARG A C 1
ATOM 719 O O . ARG A 1 86 ? 3.241 9.068 -13.851 1.00 66.81 86 ARG A O 1
ATOM 726 N N . VAL A 1 87 ? 3.460 8.270 -11.759 1.00 66.69 87 VAL A N 1
ATOM 727 C CA . VAL A 1 87 ? 4.838 7.766 -11.916 1.00 66.69 87 VAL A CA 1
ATOM 728 C C . VAL A 1 87 ? 4.868 6.280 -12.290 1.00 66.69 87 VAL A C 1
ATOM 730 O O . VAL A 1 87 ? 5.756 5.854 -13.020 1.00 66.69 87 VAL A O 1
ATOM 733 N N . GLY A 1 88 ? 3.873 5.486 -11.878 1.00 58.97 88 GLY A N 1
ATOM 734 C CA . GLY A 1 88 ? 3.623 4.148 -12.424 1.00 58.97 88 GLY A CA 1
ATOM 735 C C . GLY A 1 88 ? 4.794 3.149 -12.377 1.00 58.97 88 GLY A C 1
ATOM 736 O O . GLY A 1 88 ? 4.813 2.208 -13.163 1.00 58.97 88 GLY A O 1
ATOM 737 N N . GLY A 1 89 ? 5.810 3.300 -11.529 1.00 64.50 89 GLY A N 1
ATOM 738 C CA . GLY A 1 89 ? 6.885 2.303 -11.436 1.00 64.50 89 GLY A CA 1
ATOM 739 C C . GLY A 1 89 ? 8.230 2.849 -10.985 1.00 64.50 89 GLY A C 1
ATOM 740 O O . GLY A 1 89 ? 8.339 4.011 -10.602 1.00 64.50 89 GLY A O 1
ATOM 741 N N . GLY A 1 90 ? 9.246 1.982 -11.019 1.00 72.88 90 GLY A N 1
ATOM 742 C CA . GLY A 1 90 ? 10.558 2.248 -10.426 1.00 72.88 90 GLY A CA 1
ATOM 743 C C . GLY A 1 90 ? 10.521 2.067 -8.908 1.00 72.88 90 GLY A C 1
ATOM 744 O O . GLY A 1 90 ? 9.836 1.173 -8.416 1.00 72.88 90 GLY A O 1
ATOM 745 N N . ASP A 1 91 ? 11.186 2.953 -8.164 1.00 70.62 91 ASP A N 1
ATOM 746 C CA . ASP A 1 91 ? 11.354 2.885 -6.696 1.00 70.62 91 ASP A CA 1
ATOM 747 C C . ASP A 1 91 ? 10.036 2.812 -5.886 1.00 70.62 91 ASP A C 1
ATOM 749 O O . ASP A 1 91 ? 10.028 2.424 -4.715 1.00 70.62 91 ASP A O 1
ATOM 753 N N . ALA A 1 92 ? 8.893 3.110 -6.513 1.00 70.06 92 ALA A N 1
ATOM 754 C CA . ALA A 1 92 ? 7.567 2.912 -5.929 1.00 70.06 92 ALA A CA 1
ATOM 755 C C . ALA A 1 92 ? 7.283 1.445 -5.538 1.00 70.06 92 ALA A C 1
ATOM 757 O O . ALA A 1 92 ? 6.495 1.207 -4.616 1.00 70.06 92 ALA A O 1
ATOM 758 N N . PHE A 1 93 ? 7.933 0.458 -6.178 1.00 72.50 93 PHE A N 1
ATOM 759 C CA . PHE A 1 93 ? 7.794 -0.955 -5.795 1.00 72.50 93 PHE A CA 1
ATOM 760 C C . PHE A 1 93 ? 8.266 -1.193 -4.352 1.00 72.50 93 PHE A C 1
ATOM 762 O O . PHE A 1 93 ? 7.626 -1.939 -3.614 1.00 72.50 93 PHE A O 1
ATOM 769 N N . PHE A 1 94 ? 9.353 -0.534 -3.933 1.00 72.94 94 PHE A N 1
ATOM 770 C CA . PHE A 1 94 ? 9.972 -0.747 -2.626 1.00 72.94 94 PHE A CA 1
ATOM 771 C C . PHE A 1 94 ? 9.074 -0.231 -1.503 1.00 72.94 94 PHE A C 1
ATOM 773 O O . PHE A 1 94 ? 8.815 -0.933 -0.526 1.00 72.94 94 PHE A O 1
ATOM 780 N N . ILE A 1 95 ? 8.518 0.967 -1.692 1.00 76.38 95 ILE A N 1
ATOM 781 C CA . ILE A 1 95 ? 7.559 1.566 -0.757 1.00 76.38 95 ILE A CA 1
ATOM 782 C C . ILE A 1 95 ? 6.300 0.693 -0.658 1.00 76.38 95 ILE A C 1
ATOM 784 O O . ILE A 1 95 ? 5.816 0.432 0.441 1.00 76.38 95 ILE A O 1
ATOM 788 N N . THR A 1 96 ? 5.810 0.181 -1.790 1.00 75.31 96 THR A N 1
ATOM 789 C CA . THR A 1 96 ? 4.639 -0.713 -1.848 1.00 75.31 96 THR A CA 1
ATOM 790 C C . THR A 1 96 ? 4.899 -2.044 -1.126 1.00 75.31 96 THR A C 1
ATOM 792 O O . THR A 1 96 ? 4.044 -2.537 -0.384 1.00 75.31 96 THR A O 1
ATOM 795 N N . ALA A 1 97 ? 6.090 -2.622 -1.297 1.00 76.69 97 ALA A N 1
ATOM 796 C CA . ALA A 1 97 ? 6.487 -3.867 -0.648 1.00 76.69 97 ALA A CA 1
ATOM 797 C C . ALA A 1 97 ? 6.637 -3.700 0.874 1.00 76.69 97 ALA A C 1
ATOM 799 O O . ALA A 1 97 ? 6.090 -4.491 1.640 1.00 76.69 97 ALA A O 1
ATOM 800 N N . LEU A 1 98 ? 7.319 -2.646 1.330 1.00 80.31 98 LEU A N 1
ATOM 801 C CA . LEU A 1 98 ? 7.452 -2.366 2.763 1.00 80.31 98 LEU A CA 1
ATOM 802 C C . LEU A 1 98 ? 6.096 -2.123 3.423 1.00 80.31 98 LEU A C 1
ATOM 804 O O . LEU A 1 98 ? 5.815 -2.656 4.495 1.00 80.31 98 LEU A O 1
ATOM 808 N N . ASP A 1 99 ? 5.240 -1.345 2.768 1.00 81.31 99 ASP A N 1
ATOM 809 C CA . ASP A 1 99 ? 3.922 -1.026 3.292 1.00 81.31 99 ASP A CA 1
ATOM 810 C C . ASP A 1 99 ? 3.041 -2.271 3.462 1.00 81.31 99 ASP A C 1
ATOM 812 O O . ASP A 1 99 ? 2.445 -2.496 4.517 1.00 81.31 99 ASP A O 1
ATOM 816 N N . SER A 1 100 ? 2.998 -3.125 2.439 1.00 77.94 100 SER A N 1
ATOM 817 C CA . SER A 1 100 ? 2.229 -4.371 2.490 1.00 77.94 100 SER A CA 1
ATOM 818 C C . SER A 1 100 ? 2.768 -5.356 3.538 1.00 77.94 100 SER A C 1
ATOM 820 O O . SER A 1 100 ? 1.966 -6.019 4.203 1.00 77.94 100 SER A O 1
ATOM 822 N N . ALA A 1 101 ? 4.084 -5.385 3.783 1.00 79.19 101 ALA A N 1
ATOM 823 C CA . ALA A 1 101 ? 4.680 -6.153 4.877 1.00 79.19 101 ALA A CA 1
ATOM 824 C C . ALA A 1 101 ? 4.250 -5.635 6.262 1.00 79.19 101 ALA A C 1
ATOM 826 O O . ALA A 1 101 ? 3.812 -6.417 7.109 1.00 79.19 101 ALA A O 1
ATOM 827 N N . VAL A 1 102 ? 4.303 -4.318 6.490 1.00 82.69 102 VAL A N 1
ATOM 828 C CA . VAL A 1 102 ? 3.866 -3.704 7.759 1.00 82.69 102 VAL A CA 1
ATOM 829 C C . VAL A 1 102 ? 2.386 -3.983 8.020 1.00 82.69 102 VAL A C 1
ATOM 831 O O . VAL A 1 102 ? 2.005 -4.330 9.140 1.00 82.69 102 VAL A O 1
ATOM 834 N N . VAL A 1 103 ? 1.542 -3.884 6.989 1.00 81.50 103 VAL A N 1
ATOM 835 C CA . VAL A 1 103 ? 0.115 -4.211 7.102 1.00 81.50 103 VAL A CA 1
ATOM 836 C C . VAL A 1 103 ? -0.087 -5.682 7.467 1.00 81.50 103 VAL A C 1
ATOM 838 O O . VAL A 1 103 ? -0.899 -5.974 8.348 1.00 81.50 103 VAL A O 1
ATOM 841 N N . ALA A 1 104 ? 0.658 -6.607 6.856 1.00 80.94 104 ALA A N 1
ATOM 842 C CA . ALA A 1 104 ? 0.589 -8.025 7.203 1.00 80.94 104 ALA A CA 1
ATOM 843 C C . ALA A 1 104 ? 0.927 -8.266 8.686 1.00 80.94 104 ALA A C 1
ATOM 845 O O . ALA A 1 104 ? 0.150 -8.911 9.391 1.00 80.94 104 ALA A O 1
ATOM 846 N N . VAL A 1 105 ? 2.016 -7.671 9.186 1.00 82.75 105 VAL A N 1
ATOM 847 C CA . VAL A 1 105 ? 2.425 -7.776 10.598 1.00 82.75 105 VAL A CA 1
ATOM 848 C C . VAL A 1 105 ? 1.378 -7.170 11.537 1.00 82.75 105 VAL A C 1
ATOM 850 O O . VAL A 1 105 ? 0.993 -7.811 12.515 1.00 82.75 105 VAL A O 1
ATOM 853 N N . ARG A 1 106 ? 0.846 -5.978 11.223 1.00 82.00 106 ARG A N 1
ATOM 854 C CA . ARG A 1 106 ? -0.216 -5.322 12.013 1.00 82.00 106 ARG A CA 1
ATOM 855 C C . ARG A 1 106 ? -1.418 -6.245 12.206 1.00 82.00 106 ARG A C 1
ATOM 857 O O . ARG A 1 106 ? -1.971 -6.320 13.300 1.00 82.00 106 ARG A O 1
ATOM 864 N N . PHE A 1 107 ? -1.830 -6.936 11.146 1.00 78.81 107 PHE A N 1
ATOM 865 C CA . PHE A 1 107 ? -2.961 -7.856 11.208 1.00 78.81 107 PHE A CA 1
ATOM 866 C C . PHE A 1 107 ? -2.667 -9.120 12.017 1.00 78.81 107 PHE A C 1
ATOM 868 O O . PHE A 1 107 ? -3.551 -9.572 12.744 1.00 78.81 107 PHE A O 1
ATOM 875 N N . ILE A 1 108 ? -1.455 -9.675 11.922 1.00 83.56 108 ILE A N 1
ATOM 876 C CA . ILE A 1 108 ? -1.047 -10.833 12.733 1.00 83.56 108 ILE A CA 1
ATOM 877 C C . ILE A 1 108 ? -1.124 -10.477 14.223 1.00 83.56 108 ILE A C 1
ATOM 879 O O . ILE A 1 108 ? -1.788 -11.176 14.984 1.00 83.56 108 ILE A O 1
ATOM 883 N N . VAL A 1 109 ? -0.535 -9.346 14.624 1.00 86.88 109 VAL A N 1
ATOM 884 C CA . VAL A 1 109 ? -0.562 -8.871 16.019 1.00 86.88 109 VAL A CA 1
ATOM 885 C C . VAL A 1 109 ? -1.989 -8.601 16.495 1.00 86.88 109 VAL A C 1
ATOM 887 O O . VAL A 1 109 ? -2.353 -8.992 17.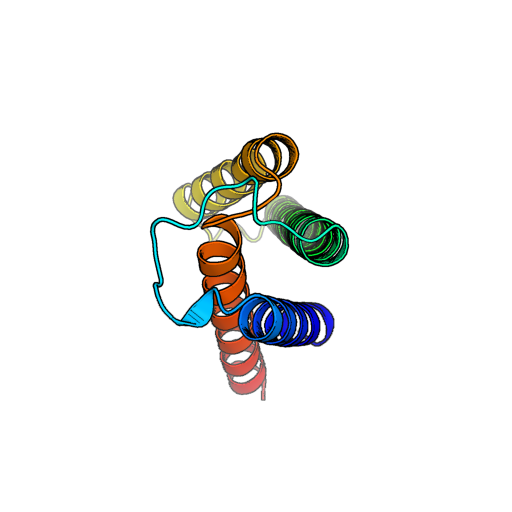602 1.00 86.88 109 VAL A O 1
ATOM 890 N N . PHE A 1 110 ? -2.818 -7.971 15.658 1.00 82.94 110 PHE A N 1
ATOM 891 C CA . PHE A 1 110 ? -4.218 -7.708 15.994 1.00 82.94 110 PHE A CA 1
ATOM 892 C C . PHE A 1 110 ? -5.018 -8.999 16.197 1.00 82.94 110 PHE A C 1
ATOM 894 O O . PHE A 1 110 ? -5.784 -9.085 17.147 1.00 82.94 110 PHE A O 1
ATOM 901 N N . THR A 1 111 ? -4.812 -10.005 15.340 1.00 81.50 111 THR A N 1
ATOM 902 C CA . THR A 1 111 ? -5.484 -11.310 15.450 1.00 81.50 111 THR A CA 1
ATOM 903 C C . THR A 1 111 ? -5.052 -12.046 16.716 1.00 81.50 111 THR A C 1
ATOM 905 O O . THR A 1 111 ? -5.901 -12.572 17.423 1.00 81.50 111 THR A O 1
ATOM 908 N N . LEU A 1 112 ? -3.754 -12.025 17.037 1.00 86.38 112 LEU A N 1
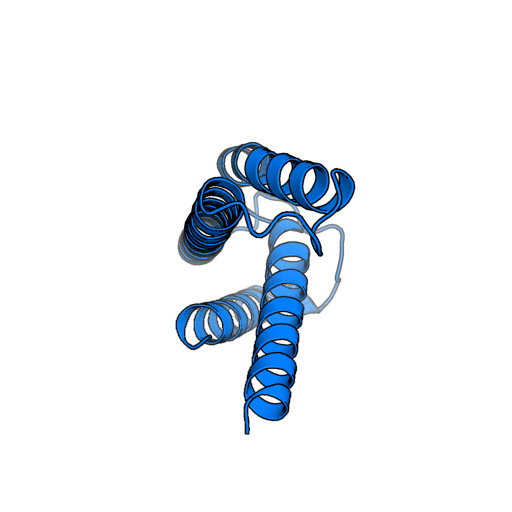ATOM 909 C CA . LEU A 1 112 ? -3.217 -12.602 18.274 1.00 86.38 112 LEU A CA 1
ATOM 910 C C . LEU A 1 112 ? -3.733 -11.900 19.531 1.00 86.38 112 LEU A C 1
ATOM 912 O O . LEU A 1 112 ? -3.908 -12.543 20.548 1.00 86.38 112 LEU A O 1
ATOM 916 N N . SER A 1 113 ? -3.974 -10.591 19.468 1.00 85.75 113 SER A N 1
ATOM 917 C CA . SER A 1 113 ? -4.519 -9.827 20.600 1.00 85.75 113 SER A CA 1
ATOM 918 C C . SER A 1 113 ? -6.017 -10.067 20.824 1.00 85.75 113 SER A C 1
ATOM 920 O O . SER A 1 113 ? -6.563 -9.627 21.832 1.00 85.75 113 SER A O 1
ATOM 922 N N . LEU A 1 114 ? -6.696 -10.678 19.850 1.00 79.38 114 LEU A N 1
ATOM 923 C CA . LEU A 1 114 ? -8.131 -10.967 19.869 1.00 79.38 114 LEU A CA 1
ATOM 924 C C . LEU A 1 114 ? -8.434 -12.407 20.310 1.00 79.38 114 LEU A C 1
ATOM 926 O O . LEU A 1 114 ? -9.595 -12.714 20.576 1.00 79.38 114 LEU A O 1
ATOM 930 N N . LEU A 1 115 ? -7.410 -13.263 20.332 1.00 74.88 115 LEU A N 1
ATOM 931 C CA . LEU A 1 115 ? -7.463 -14.679 20.688 1.00 74.88 115 LEU A CA 1
ATOM 932 C C . LEU A 1 115 ? -6.980 -14.863 22.129 1.00 74.88 115 LEU A C 1
ATOM 934 O O . LEU A 1 115 ? -7.632 -15.646 22.850 1.00 74.88 115 LEU A O 1
#

Sequence (115 aa):
TVASTLIFVLVLLEANRLHMLRHPWGNRAEVSSPTLRCLIQLHYYNRILELLDTIFRISQKKFRTYGALHFYLRLVNVWSWFAAARVGGGDAFFITALDSAVVAVRFIVFTLSLL

InterPro domains:
  IPR002076 ELO family [PF01151] (2-113)

Foldseek 3Di:
DVLLVVLLVQLVVVCVVLVVVVDLADFALVSADPSNLVSLLSLLVVLVVVLVVVVVCVVVVVCPPDDPVNNVVSVVSNVVSVVSVVSRDDSSSNVSNVVSVVVVVVVVVVVVVVD